Protein AF-A0AAD7CNL1-F1 (afdb_monomer_lite)

Secondary structure (DSSP, 8-state):
----------SSSHHHHHHHHHHHHHHHHHHHHHHHHHHHHHHHHHHHHHHHHHHHHHHHHTSPPP-SHHHHH--STTT---HHHHHHHHHHHHHTT-TT---GGG--SHHHHHHHHHHHHHHHHH-GGGS--HHHHHHHHHS-------------------

Radius of gyration: 32.98 Å; chains: 1; bounding box: 86×32×100 Å

Structure (mmCIF, N/CA/C/O backbone):
data_AF-A0AAD7CNL1-F1
#
_entry.id   AF-A0AAD7CNL1-F1
#
loop_
_atom_site.group_PDB
_atom_site.id
_atom_site.type_symbol
_atom_site.label_atom_id
_atom_site.label_alt_id
_atom_site.label_comp_id
_atom_site.label_asym_id
_atom_site.label_entity_id
_atom_site.label_seq_id
_atom_site.pdbx_PDB_ins_code
_atom_site.Cartn_x
_atom_site.Cartn_y
_atom_site.Cartn_z
_atom_site.occupancy
_atom_site.B_iso_or_equiv
_atom_site.auth_seq_id
_atom_site.auth_comp_id
_atom_site.auth_asym_id
_atom_site.auth_atom_id
_atom_site.pdbx_PDB_model_num
ATOM 1 N N . MET A 1 1 ? 63.918 19.473 -76.999 1.00 40.62 1 MET A N 1
ATOM 2 C CA . MET A 1 1 ? 64.055 18.995 -75.607 1.00 40.62 1 MET A CA 1
ATOM 3 C C . MET A 1 1 ? 62.972 19.666 -74.780 1.00 40.62 1 MET A C 1
ATOM 5 O O . MET A 1 1 ? 63.104 20.844 -74.487 1.00 40.62 1 MET A O 1
ATOM 9 N N . PHE A 1 2 ? 61.877 18.962 -74.490 1.00 35.84 2 PHE A N 1
ATOM 10 C CA . PHE A 1 2 ? 60.814 19.444 -73.603 1.00 35.84 2 PHE A CA 1
ATOM 11 C C . PHE A 1 2 ? 60.956 18.714 -72.266 1.00 35.84 2 PHE A C 1
ATOM 13 O O . PHE A 1 2 ? 60.779 17.502 -72.213 1.00 35.84 2 PHE A O 1
ATOM 20 N N . GLY A 1 3 ? 61.334 19.438 -71.213 1.00 38.69 3 GLY A N 1
ATOM 21 C CA . GLY A 1 3 ? 61.287 18.943 -69.840 1.00 38.69 3 GLY A CA 1
ATOM 22 C C . GLY A 1 3 ? 59.982 19.399 -69.201 1.00 38.69 3 GLY A C 1
ATOM 23 O O . GLY A 1 3 ? 59.858 20.568 -68.847 1.00 38.69 3 GLY A O 1
ATOM 24 N N . MET A 1 4 ? 59.003 18.500 -69.093 1.00 39.94 4 MET A N 1
ATOM 25 C CA . MET A 1 4 ? 57.805 18.729 -68.287 1.00 39.94 4 MET A CA 1
ATOM 26 C C . MET A 1 4 ? 58.128 18.360 -66.838 1.00 39.94 4 MET A C 1
ATOM 28 O O . MET A 1 4 ? 58.391 17.201 -66.535 1.00 39.94 4 MET A O 1
ATOM 32 N N . ALA A 1 5 ? 58.144 19.355 -65.954 1.00 45.31 5 ALA A N 1
ATOM 33 C CA . ALA A 1 5 ? 58.150 19.131 -64.516 1.00 45.31 5 ALA A CA 1
ATOM 34 C C . ALA A 1 5 ? 56.706 18.868 -64.070 1.00 45.31 5 ALA A C 1
ATOM 36 O O . ALA A 1 5 ? 55.864 19.766 -64.108 1.00 45.31 5 ALA A O 1
ATOM 37 N N . GLU A 1 6 ? 56.413 17.629 -63.680 1.00 46.12 6 GLU A N 1
ATOM 38 C CA . GLU A 1 6 ? 55.138 17.269 -63.070 1.00 46.12 6 GLU A CA 1
ATOM 39 C C . GLU A 1 6 ? 55.011 17.929 -61.692 1.00 46.12 6 GLU A C 1
ATOM 41 O O . GLU A 1 6 ? 55.814 17.730 -60.778 1.00 46.12 6 GLU A O 1
ATOM 46 N N . VAL A 1 7 ? 53.970 18.746 -61.559 1.00 44.62 7 VAL A N 1
ATOM 47 C CA . VAL A 1 7 ? 53.542 19.363 -60.309 1.00 44.62 7 VAL A CA 1
ATOM 48 C C . VAL A 1 7 ? 52.917 18.273 -59.437 1.00 44.62 7 VAL A C 1
ATOM 50 O O . VAL A 1 7 ? 51.803 17.819 -59.687 1.00 44.62 7 VAL A O 1
ATOM 53 N N . GLY A 1 8 ? 53.631 17.852 -58.392 1.00 42.78 8 GLY A N 1
ATOM 54 C CA . GLY A 1 8 ? 53.112 16.950 -57.366 1.00 42.78 8 GLY A CA 1
ATOM 55 C C . GLY A 1 8 ? 52.026 17.626 -56.525 1.00 42.78 8 GLY A C 1
ATOM 56 O O . GLY A 1 8 ? 52.315 18.266 -55.513 1.00 42.78 8 GLY A O 1
ATOM 57 N N . ILE A 1 9 ? 50.763 17.486 -56.930 1.00 46.31 9 ILE A N 1
ATOM 58 C CA . ILE A 1 9 ? 49.611 17.995 -56.180 1.00 46.31 9 ILE A CA 1
ATOM 59 C C . ILE A 1 9 ? 49.261 17.036 -55.028 1.00 46.31 9 ILE A C 1
ATOM 61 O O . ILE A 1 9 ? 48.747 15.940 -55.213 1.00 46.31 9 ILE A O 1
ATOM 65 N N . SER A 1 10 ? 49.521 17.519 -53.810 1.00 50.34 10 SER A N 1
ATOM 66 C CA . SER A 1 10 ? 48.673 17.409 -52.611 1.00 50.34 10 SER A CA 1
ATOM 67 C C . SER A 1 10 ? 48.106 16.029 -52.215 1.00 50.34 10 SER A C 1
ATOM 69 O O . SER A 1 10 ? 46.915 15.754 -52.338 1.00 50.34 10 SER A O 1
ATOM 71 N N . SER A 1 11 ? 48.923 15.212 -51.538 1.00 49.00 11 SER A N 1
ATOM 72 C CA . SER A 1 11 ? 48.467 14.037 -50.763 1.00 49.00 11 SER A CA 1
ATOM 73 C C . SER A 1 11 ? 48.310 14.346 -49.260 1.00 49.00 11 SER A C 1
ATOM 75 O O . SER A 1 11 ? 48.833 13.648 -48.385 1.00 49.00 11 SER A O 1
ATOM 77 N N . LYS A 1 12 ? 47.619 15.445 -48.917 1.00 50.28 12 LYS A N 1
ATOM 78 C CA . LYS A 1 12 ? 47.292 15.784 -47.510 1.00 50.28 12 LYS A CA 1
ATOM 79 C C . LYS A 1 12 ? 45.803 16.002 -47.222 1.00 50.28 12 LYS A C 1
ATOM 81 O O . LYS A 1 12 ? 45.423 15.948 -46.056 1.00 50.28 12 LYS A O 1
ATOM 86 N N . MET A 1 13 ? 44.940 16.141 -48.232 1.00 45.47 13 MET A N 1
ATOM 87 C CA . MET A 1 13 ? 43.516 16.450 -48.008 1.00 45.47 13 MET A CA 1
ATOM 88 C C . MET A 1 13 ? 42.602 15.227 -47.786 1.00 45.47 13 MET A C 1
ATOM 90 O O . MET A 1 13 ? 41.553 15.361 -47.166 1.00 45.47 13 MET A O 1
ATOM 94 N N . CYS A 1 14 ? 43.011 14.007 -48.153 1.00 46.25 14 CYS A N 1
ATOM 95 C CA . CYS A 1 14 ? 42.131 12.829 -48.032 1.00 46.25 14 CYS A CA 1
ATOM 96 C C . CYS A 1 14 ? 42.091 12.169 -46.634 1.00 46.25 14 CYS A C 1
ATOM 98 O O . CYS A 1 14 ? 41.264 11.293 -46.391 1.00 46.25 14 CYS A O 1
ATOM 100 N N . ARG A 1 15 ? 42.949 12.566 -45.677 1.00 49.72 15 ARG A N 1
ATOM 101 C CA . ARG A 1 15 ? 42.973 11.943 -44.330 1.00 49.72 15 ARG A CA 1
ATOM 102 C C . ARG A 1 15 ? 42.012 12.588 -43.322 1.00 49.72 15 ARG A C 1
ATOM 104 O O . ARG A 1 15 ? 41.703 11.958 -42.314 1.00 49.72 15 ARG A O 1
ATOM 111 N N . GLY A 1 16 ? 41.542 13.814 -43.572 1.00 47.38 16 GLY A N 1
ATOM 112 C CA . GLY A 1 16 ? 40.624 14.538 -42.678 1.00 47.38 16 GLY A CA 1
ATOM 113 C C . GLY A 1 16 ? 39.161 14.093 -42.804 1.00 47.38 16 GLY A C 1
ATOM 114 O O . GLY A 1 16 ? 38.477 13.921 -41.796 1.00 47.38 16 GLY A O 1
ATOM 115 N N . ALA A 1 17 ? 38.701 13.822 -44.029 1.00 49.22 17 ALA A N 1
ATOM 116 C CA . ALA A 1 17 ? 37.323 13.405 -44.308 1.00 49.22 17 ALA A CA 1
ATOM 117 C C . ALA A 1 17 ? 37.022 11.974 -43.817 1.00 49.22 17 ALA A C 1
ATOM 119 O O . ALA A 1 17 ? 36.009 11.730 -43.173 1.00 49.22 17 ALA A O 1
ATOM 120 N N . ALA A 1 18 ? 37.943 11.023 -44.011 1.00 53.31 18 ALA A N 1
ATOM 121 C CA . ALA A 1 18 ? 37.761 9.650 -43.524 1.00 53.31 18 ALA A CA 1
ATOM 122 C C . ALA A 1 18 ? 37.748 9.554 -41.982 1.00 53.31 18 ALA A C 1
ATOM 124 O O . ALA A 1 18 ? 37.049 8.720 -41.403 1.00 53.31 18 ALA A O 1
ATOM 125 N N . ARG A 1 19 ? 38.501 10.431 -41.299 1.00 54.72 19 ARG A N 1
ATOM 126 C CA . ARG A 1 19 ? 38.546 10.493 -39.828 1.00 54.72 19 ARG A CA 1
ATOM 127 C C . ARG A 1 19 ? 37.288 11.127 -39.234 1.00 54.72 19 ARG A C 1
ATOM 129 O O . ARG A 1 19 ? 36.791 10.616 -38.235 1.00 54.72 19 ARG A O 1
ATOM 136 N N . SER A 1 20 ? 36.751 12.183 -39.847 1.00 60.41 20 SER A N 1
ATOM 137 C CA . SER A 1 20 ? 35.489 12.806 -39.418 1.00 60.41 20 SER A CA 1
ATOM 138 C C . SER A 1 20 ? 34.288 11.885 -39.652 1.00 60.41 20 SER A C 1
ATOM 140 O O . SER A 1 20 ? 33.492 11.686 -38.738 1.00 60.41 20 SER A O 1
ATOM 142 N N . HIS A 1 21 ? 34.230 11.204 -40.800 1.00 61.47 21 HIS A N 1
ATOM 143 C CA . HIS A 1 21 ? 33.143 10.275 -41.120 1.00 61.47 21 HIS A CA 1
ATOM 144 C C . HIS A 1 21 ? 33.125 9.029 -40.210 1.00 61.47 21 HIS A C 1
ATOM 146 O O . HIS A 1 21 ? 32.060 8.516 -39.855 1.00 61.47 21 HIS A O 1
ATOM 152 N N . GLY A 1 22 ? 34.302 8.546 -39.789 1.00 70.06 22 GLY A N 1
ATOM 153 C CA . GLY A 1 22 ? 34.429 7.466 -38.806 1.00 70.06 22 GLY A CA 1
ATOM 154 C C . GLY A 1 22 ? 34.040 7.888 -37.385 1.00 70.06 22 GLY A C 1
ATOM 155 O O . GLY A 1 22 ? 33.445 7.097 -36.653 1.00 70.06 22 GLY A O 1
ATOM 156 N N . LEU A 1 23 ? 34.331 9.134 -36.996 1.00 72.62 23 LEU A N 1
ATOM 157 C CA . LEU A 1 23 ? 33.902 9.700 -35.712 1.00 72.62 23 LEU A CA 1
ATOM 158 C C . LEU A 1 23 ? 32.386 9.910 -35.663 1.00 72.62 23 LEU A C 1
ATOM 160 O O . LEU A 1 23 ? 31.761 9.599 -34.652 1.00 72.62 23 LEU A O 1
ATOM 164 N N . GLU A 1 24 ? 31.783 10.368 -36.758 1.00 74.69 24 GLU A N 1
ATOM 165 C CA . GLU A 1 24 ? 30.336 10.557 -36.840 1.00 74.69 24 GLU A CA 1
ATOM 166 C C . GLU A 1 24 ? 29.581 9.224 -36.755 1.00 74.69 24 GLU A C 1
ATOM 168 O O . GLU A 1 24 ? 28.616 9.109 -35.999 1.00 74.69 24 GLU A O 1
ATOM 173 N N . ARG A 1 25 ? 30.070 8.176 -37.435 1.00 75.00 25 ARG A N 1
ATOM 174 C CA . ARG A 1 25 ? 29.520 6.817 -37.299 1.00 75.00 25 ARG A CA 1
ATOM 175 C C . ARG A 1 25 ? 29.609 6.310 -35.860 1.00 75.00 25 ARG A C 1
ATOM 177 O O . ARG A 1 25 ? 28.603 5.854 -35.332 1.00 75.00 25 ARG A O 1
ATOM 184 N N . LYS A 1 26 ? 30.764 6.465 -35.198 1.00 79.75 26 LYS A N 1
ATOM 185 C CA . LYS A 1 26 ? 30.935 6.092 -33.780 1.00 79.75 26 LYS A CA 1
ATOM 186 C C . LYS A 1 26 ? 30.004 6.871 -32.847 1.00 79.75 26 LYS A C 1
ATOM 188 O O . LYS A 1 26 ? 29.511 6.319 -31.869 1.00 79.75 26 LYS A O 1
ATOM 193 N N . ARG A 1 27 ? 29.742 8.149 -33.141 1.00 78.75 27 ARG A N 1
ATOM 194 C CA . ARG A 1 27 ? 28.790 8.968 -32.380 1.00 78.75 27 ARG A CA 1
ATOM 195 C C . ARG A 1 27 ? 27.353 8.482 -32.576 1.00 78.75 27 ARG A C 1
ATOM 197 O O . ARG A 1 27 ? 26.625 8.383 -31.594 1.00 78.75 27 ARG A O 1
ATOM 204 N N . LYS A 1 28 ? 26.955 8.155 -33.811 1.00 81.25 28 LYS A N 1
ATOM 205 C CA . LYS A 1 28 ? 25.618 7.621 -34.124 1.00 81.25 28 LYS A CA 1
ATOM 206 C C . LYS A 1 28 ? 25.386 6.261 -33.460 1.00 81.25 28 LYS A C 1
ATOM 208 O O . LYS A 1 28 ? 24.351 6.081 -32.826 1.00 81.25 28 LYS A O 1
ATOM 213 N N . THR A 1 29 ? 26.360 5.349 -33.509 1.00 82.81 29 THR A N 1
ATOM 214 C CA . THR A 1 29 ? 26.256 4.049 -32.824 1.00 82.81 29 THR A CA 1
ATOM 215 C C . THR A 1 29 ? 26.197 4.212 -31.307 1.00 82.81 29 THR A C 1
ATOM 217 O O . THR A 1 29 ? 25.318 3.637 -30.678 1.00 82.81 29 THR A O 1
ATOM 220 N N . ALA A 1 30 ? 27.040 5.066 -30.716 1.00 84.88 30 ALA A N 1
ATOM 221 C CA . ALA A 1 30 ? 27.003 5.334 -29.277 1.00 84.88 30 ALA A CA 1
ATOM 222 C C . ALA A 1 30 ? 25.668 5.957 -28.824 1.00 84.88 30 ALA A C 1
ATOM 224 O O . ALA A 1 30 ? 25.164 5.631 -27.750 1.00 84.88 30 ALA A O 1
ATOM 225 N N . LEU A 1 31 ? 25.068 6.831 -29.643 1.00 83.50 31 LEU A N 1
ATOM 226 C CA . LEU A 1 31 ? 23.752 7.409 -29.368 1.00 83.50 31 LEU A CA 1
ATOM 227 C C . LEU A 1 31 ? 22.643 6.350 -29.452 1.00 83.50 31 LEU A C 1
ATOM 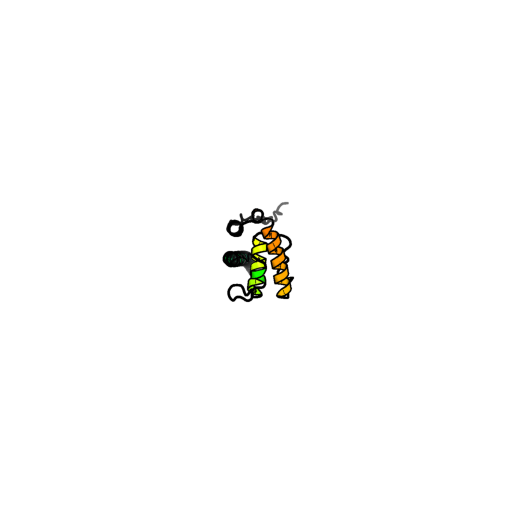229 O O . LEU A 1 31 ? 21.771 6.318 -28.585 1.00 83.50 31 LEU A O 1
ATOM 233 N N . ALA A 1 32 ? 22.688 5.475 -30.460 1.00 83.19 32 ALA A N 1
ATOM 234 C CA . ALA A 1 32 ? 21.747 4.367 -30.600 1.00 83.19 32 ALA A CA 1
ATOM 235 C C . ALA A 1 32 ? 21.853 3.393 -29.413 1.00 83.19 32 ALA A C 1
ATOM 237 O O . ALA A 1 32 ? 20.847 3.088 -28.776 1.00 83.19 32 ALA A O 1
ATOM 238 N N . GLU A 1 33 ? 23.069 2.994 -29.032 1.00 87.44 33 GLU A N 1
ATOM 239 C CA . GLU A 1 33 ? 23.322 2.160 -27.850 1.00 87.44 33 GLU A CA 1
ATOM 240 C C . GLU A 1 33 ? 22.823 2.818 -26.558 1.00 87.44 33 GLU A C 1
ATOM 242 O O . GLU A 1 33 ? 22.246 2.152 -25.698 1.00 87.44 33 GLU A O 1
ATOM 247 N N . PHE A 1 34 ? 23.016 4.132 -26.408 1.00 88.00 34 PHE A N 1
ATOM 248 C CA . PHE A 1 34 ? 22.513 4.871 -25.253 1.00 88.00 34 PHE A CA 1
ATOM 249 C C . PHE A 1 34 ? 20.980 4.880 -25.203 1.00 88.00 34 PHE A C 1
ATOM 251 O O . PHE A 1 34 ? 20.404 4.641 -24.141 1.00 88.00 34 PHE A O 1
ATOM 258 N N . ARG A 1 35 ? 20.312 5.099 -26.344 1.00 87.00 35 ARG A N 1
ATOM 259 C CA . ARG A 1 35 ? 18.845 5.049 -26.447 1.00 87.00 35 ARG A CA 1
ATOM 260 C C . ARG A 1 35 ? 18.303 3.666 -26.081 1.00 87.00 35 ARG A C 1
ATOM 262 O O . ARG A 1 35 ? 17.363 3.588 -25.293 1.00 87.00 35 ARG A O 1
ATOM 269 N N . VAL A 1 36 ? 18.933 2.595 -26.573 1.00 88.69 36 VAL A N 1
ATOM 270 C CA . VAL A 1 36 ? 18.573 1.208 -26.225 1.00 88.69 36 VAL A CA 1
ATOM 271 C C . VAL A 1 36 ? 18.717 0.972 -24.721 1.00 88.69 36 VAL A C 1
ATOM 273 O O . VAL A 1 36 ? 17.754 0.569 -24.071 1.00 88.69 36 VAL A 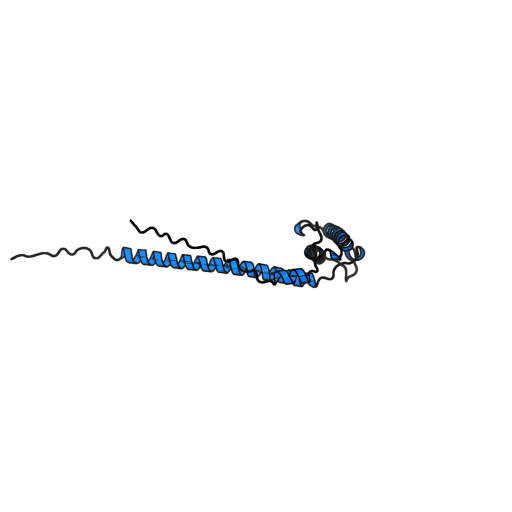O 1
ATOM 276 N N . LYS A 1 37 ? 19.863 1.334 -24.125 1.00 89.88 37 LYS A N 1
ATOM 277 C CA . LYS A 1 37 ? 20.074 1.213 -22.670 1.00 89.88 37 LYS A CA 1
ATOM 278 C C . LYS A 1 37 ? 19.030 1.986 -21.864 1.00 89.88 37 LYS A C 1
ATOM 280 O O . LYS A 1 37 ? 18.573 1.514 -20.826 1.00 89.88 37 LYS A O 1
ATOM 285 N N . LEU A 1 38 ? 18.636 3.173 -22.324 1.00 89.94 38 LEU A N 1
ATOM 286 C CA . LEU A 1 38 ? 17.633 3.996 -21.652 1.00 89.94 38 LEU A CA 1
ATOM 287 C C . LEU A 1 38 ? 16.239 3.351 -21.714 1.00 89.94 38 LEU A C 1
ATOM 289 O O . LEU A 1 38 ? 15.527 3.340 -20.707 1.00 89.94 38 LEU A O 1
ATOM 293 N N . ALA A 1 39 ? 15.869 2.769 -22.857 1.00 88.75 39 ALA A N 1
ATOM 294 C CA . ALA A 1 39 ? 14.634 2.004 -23.005 1.00 88.75 39 ALA A CA 1
ATOM 295 C C . ALA A 1 39 ? 14.618 0.768 -22.090 1.00 88.75 39 ALA A C 1
ATOM 297 O O . ALA A 1 39 ? 13.626 0.530 -21.396 1.00 88.75 39 ALA A O 1
ATOM 298 N N . ASP A 1 40 ? 15.729 0.036 -22.011 1.00 90.44 40 ASP A N 1
ATOM 299 C CA . ASP A 1 40 ? 15.853 -1.132 -21.136 1.00 90.44 40 ASP A CA 1
ATOM 300 C C . ASP A 1 40 ? 15.763 -0.754 -19.656 1.00 90.44 40 ASP A C 1
ATOM 302 O O . ASP A 1 40 ? 15.027 -1.393 -18.904 1.00 90.44 40 ASP A O 1
ATOM 306 N N . MET A 1 41 ? 16.416 0.334 -19.231 1.00 90.06 41 MET A N 1
ATOM 307 C CA . MET A 1 41 ? 16.287 0.841 -17.860 1.00 90.06 41 MET A CA 1
ATOM 308 C C . MET A 1 41 ? 14.842 1.217 -17.514 1.00 90.06 41 MET A C 1
ATOM 310 O O . MET A 1 41 ? 14.383 0.941 -16.405 1.00 90.06 41 MET A O 1
ATOM 314 N N . ARG A 1 42 ? 14.097 1.830 -18.447 1.00 87.81 42 ARG A N 1
ATOM 315 C CA . ARG A 1 42 ? 12.671 2.139 -18.242 1.00 87.81 42 ARG A CA 1
ATOM 316 C C . ARG A 1 42 ? 11.850 0.861 -18.078 1.00 87.81 42 ARG A C 1
ATOM 318 O O . ARG A 1 42 ? 11.101 0.757 -17.109 1.00 87.81 42 ARG A O 1
ATOM 325 N N . LYS A 1 43 ? 12.044 -0.127 -18.959 1.00 88.25 43 LYS A N 1
ATOM 326 C CA . LYS A 1 43 ? 11.376 -1.438 -18.870 1.00 88.25 43 LYS A CA 1
ATOM 327 C C . LYS A 1 43 ? 11.675 -2.136 -17.542 1.00 88.25 43 LYS A C 1
ATOM 329 O O . LYS A 1 43 ? 10.757 -2.623 -16.886 1.00 88.25 43 LYS A O 1
ATOM 334 N N . GLN A 1 44 ? 12.935 -2.141 -17.109 1.00 87.62 44 GLN A N 1
ATOM 335 C CA . GLN A 1 44 ? 13.340 -2.718 -15.825 1.00 87.62 44 GLN A CA 1
ATOM 336 C C . GLN A 1 44 ? 12.710 -1.983 -14.639 1.00 87.62 44 GLN A C 1
ATOM 338 O O . GLN A 1 44 ? 12.233 -2.627 -13.709 1.00 87.62 44 GLN A O 1
ATOM 343 N N . LYS A 1 45 ? 12.659 -0.646 -14.675 1.00 90.50 45 LYS A N 1
ATOM 344 C CA . LYS A 1 45 ? 12.040 0.157 -13.615 1.00 90.50 45 LYS A CA 1
ATOM 345 C C . LYS A 1 45 ? 10.545 -0.130 -13.487 1.00 90.50 45 LYS A C 1
ATOM 347 O O . LYS A 1 45 ? 10.064 -0.290 -12.368 1.00 90.50 45 LYS A O 1
ATOM 352 N N . GLU A 1 46 ? 9.820 -0.219 -14.599 1.00 88.00 46 GLU A N 1
ATOM 353 C CA . GLU A 1 46 ? 8.394 -0.565 -14.574 1.00 88.00 46 GLU A CA 1
ATOM 354 C C . GLU A 1 46 ? 8.165 -2.006 -14.116 1.00 88.00 46 GLU A C 1
ATOM 356 O O . GLU A 1 46 ? 7.314 -2.251 -13.260 1.00 88.00 46 GLU A O 1
ATOM 361 N N . LYS A 1 47 ? 8.993 -2.953 -14.572 1.00 87.81 47 LYS A N 1
ATOM 362 C CA . LYS A 1 47 ? 8.952 -4.335 -14.082 1.00 87.81 47 LYS A CA 1
ATOM 363 C C . LYS A 1 47 ? 9.169 -4.407 -12.566 1.00 87.81 47 LYS A C 1
ATOM 365 O O . LYS A 1 47 ? 8.362 -5.014 -11.871 1.00 87.81 47 LYS A O 1
ATOM 370 N N . ALA A 1 48 ? 10.185 -3.724 -12.040 1.00 88.75 48 ALA A N 1
ATOM 371 C CA . ALA A 1 48 ? 10.474 -3.695 -10.607 1.00 88.75 48 ALA A CA 1
ATOM 372 C C . ALA A 1 48 ? 9.343 -3.046 -9.789 1.00 88.75 48 ALA A C 1
ATOM 374 O O . ALA A 1 48 ? 9.010 -3.518 -8.701 1.00 88.75 48 ALA A O 1
ATOM 375 N N . LYS A 1 49 ? 8.711 -1.982 -10.306 1.00 89.00 49 LYS A N 1
ATOM 376 C CA . LYS A 1 49 ? 7.524 -1.383 -9.675 1.00 89.00 49 LYS A CA 1
ATOM 377 C C . LYS A 1 49 ? 6.360 -2.372 -9.612 1.00 89.00 49 LYS A C 1
ATOM 379 O O . LYS A 1 49 ? 5.731 -2.474 -8.561 1.00 89.00 49 LYS A O 1
ATOM 384 N N . ARG A 1 50 ? 6.090 -3.107 -10.698 1.00 85.81 50 ARG A N 1
ATOM 385 C CA . ARG A 1 50 ? 5.035 -4.135 -10.734 1.00 85.81 50 ARG A CA 1
ATOM 386 C C . ARG A 1 50 ? 5.323 -5.278 -9.775 1.00 85.81 50 ARG A C 1
ATOM 388 O O . ARG A 1 50 ? 4.451 -5.649 -8.998 1.00 85.81 50 ARG A O 1
ATOM 395 N N . GLU A 1 51 ? 6.546 -5.797 -9.779 1.00 89.25 51 GLU A N 1
ATOM 396 C CA . GLU A 1 51 ? 6.966 -6.857 -8.858 1.00 89.25 51 GLU A CA 1
ATOM 397 C C . GLU A 1 51 ? 6.804 -6.426 -7.399 1.00 89.25 51 GLU A C 1
ATOM 399 O O . GLU A 1 51 ? 6.259 -7.178 -6.588 1.00 89.25 51 GLU A O 1
ATOM 404 N N . LYS A 1 52 ? 7.192 -5.187 -7.073 1.00 89.50 52 LYS A N 1
ATOM 405 C CA . LYS A 1 52 ? 6.988 -4.621 -5.739 1.00 89.50 52 LYS A CA 1
ATOM 406 C C . LYS A 1 52 ? 5.504 -4.509 -5.385 1.00 89.50 52 LYS A C 1
ATOM 408 O O . LYS A 1 52 ? 5.115 -4.934 -4.302 1.00 89.50 52 LYS A O 1
ATOM 413 N N . ALA A 1 53 ? 4.674 -3.992 -6.292 1.00 86.06 53 ALA A N 1
ATOM 414 C CA . ALA A 1 53 ? 3.233 -3.882 -6.073 1.00 86.06 53 ALA A CA 1
ATOM 415 C C . ALA A 1 53 ? 2.582 -5.258 -5.837 1.00 86.06 53 ALA A C 1
ATOM 417 O O . ALA A 1 53 ? 1.777 -5.411 -4.921 1.00 86.06 53 ALA A O 1
ATOM 418 N N . LEU A 1 54 ? 2.976 -6.280 -6.603 1.00 86.38 54 LEU A N 1
ATOM 419 C CA . LEU A 1 54 ? 2.509 -7.656 -6.414 1.00 86.38 54 LEU A CA 1
ATOM 420 C C . LEU A 1 54 ? 2.949 -8.238 -5.067 1.00 86.38 54 LEU A C 1
ATOM 422 O O . LEU A 1 54 ? 2.158 -8.906 -4.399 1.00 86.38 54 LEU A O 1
ATOM 426 N N . ALA A 1 55 ? 4.192 -7.993 -4.651 1.00 88.19 55 ALA A N 1
ATOM 427 C CA . ALA A 1 55 ? 4.683 -8.427 -3.346 1.00 88.19 55 ALA A CA 1
ATOM 428 C C . ALA A 1 55 ? 3.904 -7.758 -2.201 1.00 88.19 55 ALA A C 1
ATOM 430 O O . ALA A 1 55 ? 3.468 -8.442 -1.273 1.00 88.19 55 ALA A O 1
ATOM 431 N N . ASP A 1 56 ? 3.664 -6.449 -2.303 1.00 88.44 56 ASP A N 1
ATOM 432 C CA . ASP A 1 56 ? 2.878 -5.695 -1.327 1.00 88.44 56 ASP A CA 1
ATOM 433 C C . ASP A 1 56 ? 1.434 -6.214 -1.241 1.00 88.44 56 ASP A C 1
ATOM 435 O O . ASP A 1 56 ? 0.906 -6.377 -0.143 1.00 88.44 56 ASP A O 1
ATOM 439 N N . LEU A 1 57 ? 0.810 -6.555 -2.371 1.00 86.38 57 LEU A N 1
ATOM 440 C CA . LEU A 1 57 ? -0.536 -7.136 -2.399 1.00 86.38 57 LEU A CA 1
ATOM 441 C C . LEU A 1 57 ? -0.602 -8.519 -1.765 1.00 86.38 57 LEU A C 1
ATOM 443 O O . LEU A 1 57 ? -1.472 -8.765 -0.933 1.00 86.38 57 LEU A O 1
ATOM 447 N N . ARG A 1 58 ? 0.328 -9.415 -2.116 1.00 87.69 58 ARG A N 1
ATOM 448 C CA . ARG A 1 58 ? 0.416 -10.753 -1.507 1.00 87.69 58 ARG A CA 1
ATOM 449 C C . ARG A 1 58 ? 0.559 -10.663 0.004 1.00 87.69 58 ARG A C 1
ATOM 451 O O . ARG A 1 58 ? -0.082 -11.413 0.731 1.00 87.69 58 ARG A O 1
ATOM 458 N N . ARG A 1 59 ? 1.368 -9.714 0.472 1.00 89.50 59 ARG A N 1
ATOM 459 C CA . ARG A 1 59 ? 1.543 -9.439 1.895 1.00 89.50 59 ARG A CA 1
ATOM 460 C C . ARG A 1 59 ? 0.245 -8.946 2.538 1.00 89.50 59 ARG A C 1
ATOM 462 O O . ARG A 1 59 ? -0.114 -9.432 3.602 1.00 89.50 59 ARG A O 1
ATOM 469 N N . LEU A 1 60 ? -0.469 -8.015 1.902 1.00 89.12 60 LEU A N 1
ATOM 470 C CA . LEU A 1 60 ? -1.731 -7.469 2.420 1.00 89.12 60 LEU A CA 1
ATOM 471 C C . LEU A 1 60 ? -2.874 -8.497 2.426 1.00 89.12 60 LEU A C 1
ATOM 473 O O . LEU A 1 60 ? -3.711 -8.456 3.319 1.00 89.12 60 LEU A O 1
ATOM 477 N N . LEU A 1 61 ? -2.883 -9.451 1.494 1.00 86.31 61 LEU A N 1
ATOM 478 C CA . LEU A 1 61 ? -3.840 -10.565 1.469 1.00 86.31 61 LEU A CA 1
ATOM 479 C C . LEU A 1 61 ? -3.723 -11.495 2.683 1.00 86.31 61 LEU A C 1
ATOM 481 O O . LEU A 1 61 ? -4.714 -12.070 3.118 1.00 86.31 61 LEU A O 1
ATOM 485 N N . GLN A 1 62 ? -2.524 -11.623 3.251 1.00 87.44 62 GLN A N 1
ATOM 486 C CA . GLN A 1 62 ? -2.279 -12.453 4.435 1.00 87.44 62 GLN A CA 1
ATOM 487 C C . GLN A 1 62 ? -2.663 -11.754 5.747 1.00 87.44 62 GLN A C 1
ATOM 489 O O . GLN A 1 62 ? -2.639 -12.372 6.812 1.00 87.44 62 GLN A O 1
ATOM 494 N N . VAL A 1 63 ? -2.991 -10.460 5.703 1.00 87.94 63 VAL A N 1
ATOM 495 C CA . VAL A 1 63 ? -3.332 -9.690 6.898 1.00 87.94 63 VAL A CA 1
ATOM 496 C C . VAL A 1 63 ? -4.740 -10.062 7.355 1.00 87.94 63 VAL A C 1
ATOM 498 O O . VAL A 1 63 ? -5.724 -9.829 6.653 1.00 87.94 63 VAL A O 1
ATOM 501 N N . VAL A 1 64 ? -4.843 -10.598 8.572 1.00 86.69 64 VAL A N 1
ATOM 502 C CA . VAL A 1 64 ? -6.131 -10.861 9.223 1.00 86.69 64 VAL A CA 1
ATOM 503 C C . VAL A 1 64 ? -6.816 -9.529 9.516 1.00 86.69 64 VAL A C 1
ATOM 505 O O . VAL A 1 64 ? -6.291 -8.711 10.272 1.00 86.69 64 VAL A O 1
ATOM 508 N N . LEU A 1 65 ? -7.971 -9.298 8.891 1.00 88.50 65 LEU A N 1
ATOM 509 C CA . LEU A 1 65 ? -8.722 -8.052 9.026 1.00 88.50 65 LEU A CA 1
ATOM 510 C C . LEU A 1 65 ? -9.339 -7.935 10.422 1.00 88.50 65 LEU A C 1
ATOM 512 O O . LEU A 1 65 ? -9.932 -8.894 10.922 1.00 88.50 65 LEU A O 1
ATOM 516 N N . VAL A 1 66 ? -9.247 -6.740 10.999 1.00 89.56 66 VAL A N 1
ATOM 517 C CA . VAL A 1 66 ? -9.960 -6.388 12.229 1.00 89.56 66 VAL A CA 1
ATOM 518 C C . VAL A 1 66 ? -11.474 -6.412 11.994 1.00 89.56 66 VAL A C 1
ATOM 520 O O . VAL A 1 66 ? -11.957 -5.907 10.979 1.00 89.56 66 VAL A O 1
ATOM 523 N N . ARG A 1 67 ? -12.227 -6.993 12.930 1.00 86.88 67 ARG A N 1
ATOM 524 C CA . ARG A 1 67 ? -13.684 -7.192 12.835 1.00 86.88 67 ARG A CA 1
ATOM 525 C C . ARG A 1 67 ? -14.488 -6.307 13.776 1.00 86.88 67 ARG A C 1
ATOM 527 O O . ARG A 1 67 ? -15.681 -6.117 13.545 1.00 86.88 67 ARG A O 1
ATOM 534 N N . SER A 1 68 ? -13.861 -5.765 14.816 1.00 90.00 68 SER A N 1
ATOM 535 C CA . SER A 1 68 ? -14.536 -4.985 15.854 1.00 90.00 68 SER A CA 1
ATOM 536 C C . SER A 1 68 ? -13.702 -3.794 16.327 1.00 90.00 68 SER A C 1
ATOM 538 O O . SER A 1 68 ? -12.477 -3.793 16.233 1.00 90.00 68 SER A O 1
ATOM 540 N N . GLU A 1 69 ? -14.358 -2.772 16.884 1.00 90.94 69 GLU A N 1
ATOM 541 C CA . GLU A 1 69 ? -13.654 -1.630 17.490 1.00 90.94 69 GLU A CA 1
ATOM 542 C C . GLU A 1 69 ? -12.809 -2.060 18.699 1.00 90.94 69 GLU A C 1
ATOM 544 O O . GLU A 1 69 ? -11.730 -1.516 18.932 1.00 90.94 69 GLU A O 1
ATOM 549 N N . ALA A 1 70 ? -13.253 -3.087 19.431 1.00 88.00 70 ALA A N 1
ATOM 550 C CA . ALA A 1 70 ? -12.522 -3.636 20.569 1.00 88.00 70 ALA A CA 1
ATOM 551 C C . ALA A 1 70 ? -11.140 -4.169 20.157 1.00 88.00 70 ALA A C 1
ATOM 553 O O . ALA A 1 70 ? -10.158 -3.922 20.850 1.00 88.00 70 ALA A O 1
ATOM 554 N N . GLU A 1 71 ? -11.039 -4.828 19.002 1.00 89.06 71 GLU A N 1
ATOM 555 C CA . GLU A 1 71 ? -9.769 -5.305 18.441 1.00 89.06 71 GLU A CA 1
ATOM 556 C C . GLU A 1 71 ? -8.818 -4.157 18.058 1.00 89.06 71 GLU A C 1
ATOM 558 O O . GLU A 1 71 ? -7.605 -4.312 18.166 1.00 89.06 71 GLU A O 1
ATOM 563 N N . ILE A 1 72 ? -9.333 -2.984 17.669 1.00 88.19 72 ILE A N 1
ATOM 564 C CA . ILE A 1 72 ? -8.505 -1.821 17.287 1.00 88.19 72 ILE A CA 1
ATOM 565 C C . ILE A 1 72 ? -7.768 -1.230 18.496 1.00 88.19 72 ILE A C 1
ATOM 567 O O . ILE A 1 72 ? -6.618 -0.778 18.388 1.00 88.19 72 ILE A O 1
ATOM 571 N N . TYR A 1 73 ? -8.446 -1.207 19.643 1.00 88.06 73 TYR A N 1
ATOM 572 C CA . TYR A 1 73 ? -7.928 -0.659 20.897 1.00 88.06 73 TYR A CA 1
ATOM 573 C C . TYR A 1 73 ? -7.374 -1.730 21.841 1.00 88.06 73 TYR A C 1
ATOM 575 O O . TYR A 1 73 ? -6.858 -1.393 22.907 1.00 88.06 73 TYR A O 1
ATOM 583 N N . SER A 1 74 ? -7.448 -3.001 21.448 1.00 85.00 74 SER A N 1
ATOM 584 C CA . SER A 1 74 ? -7.003 -4.116 22.271 1.00 85.00 74 SER A CA 1
ATOM 585 C C . SER A 1 74 ? -5.509 -4.037 22.574 1.00 85.00 74 SER A C 1
ATOM 587 O O . SER A 1 74 ? -4.668 -3.748 21.719 1.00 85.00 74 SER A O 1
ATOM 589 N N . THR A 1 75 ? -5.175 -4.335 23.825 1.00 80.94 75 THR A N 1
ATOM 590 C CA . THR A 1 75 ? -3.799 -4.525 24.294 1.00 80.94 75 THR A CA 1
ATOM 591 C C . THR A 1 75 ? -3.406 -5.999 24.338 1.00 80.94 75 THR A C 1
ATOM 593 O O . THR A 1 75 ? -2.246 -6.306 24.620 1.00 80.94 75 THR A O 1
ATOM 596 N N . ALA A 1 76 ? -4.339 -6.912 24.038 1.00 78.88 76 ALA A N 1
ATOM 597 C CA . ALA A 1 76 ? -4.052 -8.337 23.946 1.00 78.88 76 ALA A CA 1
ATOM 598 C C . ALA A 1 76 ? -2.967 -8.580 22.891 1.00 78.88 76 ALA A C 1
ATOM 600 O O . ALA A 1 76 ? -2.964 -7.941 21.841 1.00 78.88 76 ALA A O 1
ATOM 601 N N . LEU A 1 77 ? -2.048 -9.510 23.157 1.00 73.81 77 LEU A N 1
ATOM 602 C CA . LEU A 1 77 ? -0.845 -9.716 22.341 1.00 73.81 77 LEU A CA 1
ATOM 603 C C . LEU A 1 77 ? -1.161 -9.930 20.846 1.00 73.81 77 LEU A C 1
ATOM 605 O O . LEU A 1 77 ? -0.452 -9.428 19.973 1.00 73.81 77 LEU A O 1
ATOM 609 N N . GLU A 1 78 ? -2.258 -10.634 20.572 1.00 75.38 78 GLU A N 1
ATOM 610 C CA . GLU A 1 78 ? -2.760 -10.953 19.232 1.00 75.38 78 GLU A CA 1
ATOM 611 C C . GLU A 1 78 ? -3.213 -9.703 18.463 1.00 75.38 78 GLU A C 1
ATOM 613 O O . GLU A 1 78 ? -2.896 -9.540 17.282 1.00 75.38 78 GLU A O 1
ATOM 618 N N . TRP A 1 79 ? -3.871 -8.775 19.161 1.00 79.19 79 TRP A N 1
ATOM 619 C CA . TRP A 1 79 ? -4.506 -7.581 18.599 1.00 79.19 79 TRP A CA 1
ATOM 620 C C . TRP A 1 79 ? -3.800 -6.279 18.973 1.00 79.19 79 TRP A C 1
ATOM 622 O O . TRP A 1 79 ? -4.298 -5.197 18.683 1.00 79.19 79 TRP A O 1
ATOM 632 N N . ASN A 1 80 ? -2.604 -6.351 19.560 1.00 83.75 80 ASN A N 1
ATOM 633 C CA . ASN A 1 80 ? -1.784 -5.174 19.799 1.00 83.75 80 ASN A CA 1
ATOM 634 C C . ASN A 1 80 ? -1.271 -4.636 18.453 1.00 83.75 80 ASN A C 1
ATOM 636 O O . ASN A 1 80 ? -0.210 -5.019 17.936 1.00 83.75 80 ASN A O 1
ATOM 640 N N . LEU A 1 81 ? -2.077 -3.766 17.847 1.00 84.81 81 LEU A N 1
ATOM 641 C CA . LEU A 1 81 ? -1.804 -3.160 16.557 1.00 84.81 81 LEU A CA 1
ATOM 642 C C . LEU A 1 81 ? -0.712 -2.098 16.721 1.00 84.81 81 LEU A C 1
ATOM 644 O O . LEU A 1 81 ? -0.931 -0.977 17.195 1.00 84.81 81 LEU A O 1
ATOM 648 N N . THR A 1 82 ? 0.501 -2.462 16.315 1.00 88.00 82 THR A N 1
ATOM 649 C CA . THR A 1 82 ? 1.606 -1.521 16.128 1.00 88.00 82 THR A CA 1
ATOM 650 C C . THR A 1 82 ? 1.320 -0.599 14.939 1.00 88.00 82 THR A C 1
ATOM 652 O O . THR A 1 82 ? 0.452 -0.874 14.110 1.00 88.00 82 THR A O 1
ATOM 655 N N . ILE A 1 83 ? 2.057 0.509 14.816 1.00 87.00 83 ILE A N 1
ATOM 656 C CA . ILE A 1 83 ? 1.878 1.453 13.699 1.00 87.00 83 ILE A CA 1
ATOM 657 C C . ILE A 1 83 ? 1.977 0.763 12.319 1.00 87.00 83 ILE A C 1
ATOM 659 O O . ILE A 1 83 ? 1.136 1.066 11.470 1.00 87.00 83 ILE A O 1
ATOM 663 N N . PRO A 1 84 ? 2.925 -0.168 12.074 1.00 89.00 84 PRO A N 1
ATOM 664 C CA . PRO A 1 84 ? 2.955 -0.941 10.832 1.00 89.00 84 PRO A CA 1
ATOM 665 C C . PRO A 1 84 ? 1.706 -1.803 10.622 1.00 89.00 84 PRO A C 1
ATOM 667 O O . PRO A 1 84 ? 1.128 -1.779 9.542 1.00 89.00 84 PRO A O 1
ATOM 670 N N . LYS A 1 85 ? 1.218 -2.492 11.662 1.00 89.50 85 LYS A N 1
ATOM 671 C CA . LYS A 1 85 ? -0.012 -3.291 11.551 1.00 89.50 85 LYS A CA 1
ATOM 672 C C . LYS A 1 85 ? -1.227 -2.413 11.232 1.00 89.50 85 LYS A C 1
ATOM 674 O O . LYS A 1 85 ? -2.013 -2.766 10.365 1.00 89.50 85 LYS A O 1
ATOM 679 N N . LEU A 1 86 ? -1.354 -1.238 11.858 1.00 90.94 86 LEU A N 1
ATOM 680 C CA . LEU A 1 86 ? -2.416 -0.270 11.538 1.00 90.94 86 LEU A CA 1
ATOM 681 C C . LEU A 1 86 ? -2.331 0.221 10.087 1.00 90.94 86 LEU A C 1
ATOM 683 O O . LEU A 1 86 ? -3.347 0.357 9.411 1.00 90.94 86 LEU A O 1
ATOM 687 N N . HIS A 1 87 ? -1.115 0.478 9.604 1.00 91.00 87 HIS A N 1
ATOM 688 C CA . HIS A 1 87 ? -0.866 0.875 8.221 1.00 91.00 87 HIS A CA 1
ATOM 689 C C . HIS A 1 87 ? -1.345 -0.194 7.235 1.00 91.00 87 HIS A C 1
ATOM 691 O O . HIS A 1 87 ? -1.976 0.125 6.227 1.00 91.00 87 HIS A O 1
ATOM 697 N N . ASP A 1 88 ? -1.072 -1.455 7.553 1.00 91.06 88 ASP A N 1
ATOM 698 C CA . ASP A 1 88 ? -1.494 -2.586 6.743 1.00 91.06 88 ASP A CA 1
ATOM 699 C C . ASP A 1 88 ? -3.006 -2.764 6.751 1.00 91.06 88 ASP A C 1
ATOM 701 O O . ASP A 1 88 ? -3.590 -2.894 5.682 1.00 91.06 88 ASP A O 1
ATOM 705 N N . GLN A 1 89 ? -3.658 -2.656 7.910 1.00 91.75 89 GLN A N 1
ATOM 706 C CA . GLN A 1 89 ? -5.120 -2.712 8.006 1.00 91.75 89 GLN A CA 1
ATOM 707 C C . GLN A 1 89 ? -5.791 -1.638 7.135 1.00 91.75 89 GLN A C 1
ATOM 709 O O . GLN A 1 89 ? -6.659 -1.950 6.321 1.00 91.75 89 GLN A O 1
ATOM 714 N N . LEU A 1 90 ? -5.340 -0.381 7.228 1.00 92.50 90 LEU A N 1
ATOM 715 C CA . LEU A 1 90 ? -5.854 0.709 6.388 1.00 92.50 90 LEU A CA 1
ATOM 716 C C . LEU A 1 90 ? -5.622 0.447 4.895 1.00 92.50 90 LEU A C 1
ATOM 718 O O . LEU A 1 90 ? -6.485 0.750 4.072 1.00 92.50 90 LEU A O 1
ATOM 722 N N . ASN A 1 91 ? -4.476 -0.134 4.531 1.00 91.00 91 ASN A N 1
ATOM 723 C CA . ASN A 1 91 ? -4.212 -0.523 3.149 1.00 91.00 91 ASN A CA 1
ATOM 724 C C . ASN A 1 91 ? -5.147 -1.639 2.681 1.00 91.00 91 ASN A C 1
ATOM 726 O O . ASN A 1 91 ? -5.624 -1.565 1.556 1.00 91.00 91 ASN A O 1
ATOM 730 N N . VAL A 1 92 ? -5.450 -2.634 3.520 1.00 90.50 92 VAL A N 1
ATOM 731 C CA . VAL A 1 92 ? -6.412 -3.690 3.171 1.00 90.50 92 VAL A CA 1
ATOM 732 C C . VAL A 1 92 ? -7.797 -3.096 2.919 1.00 90.50 92 VAL A C 1
ATOM 734 O O . VAL A 1 92 ? -8.426 -3.441 1.921 1.00 90.50 92 VAL A O 1
ATOM 737 N N . PHE A 1 93 ? -8.260 -2.161 3.753 1.00 89.94 93 PHE A N 1
ATOM 738 C CA . PHE A 1 93 ? -9.532 -1.479 3.504 1.00 89.94 93 PHE A CA 1
ATOM 739 C C . PHE A 1 93 ? -9.509 -0.632 2.218 1.00 89.94 93 PHE A C 1
ATOM 741 O O . PHE A 1 93 ? -10.488 -0.647 1.473 1.00 89.94 93 PHE A O 1
ATOM 748 N N . ARG A 1 94 ? 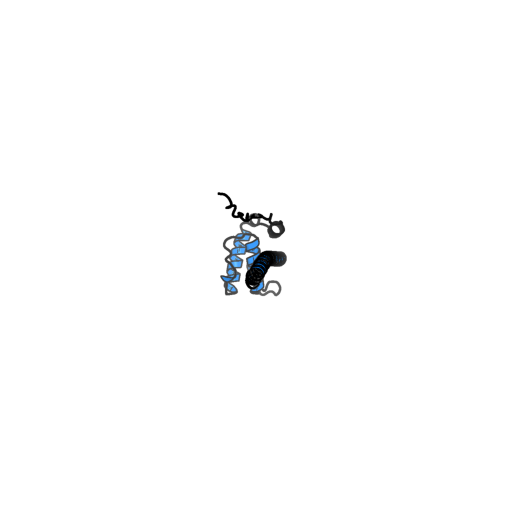-8.387 0.030 1.887 1.00 88.94 94 ARG A N 1
ATOM 749 C CA . ARG A 1 94 ? -8.225 0.706 0.582 1.00 88.94 94 ARG A CA 1
ATOM 750 C C . ARG A 1 94 ? -8.269 -0.269 -0.589 1.00 88.94 94 ARG A C 1
ATOM 752 O O . ARG A 1 94 ? -8.912 0.027 -1.587 1.00 88.94 94 ARG A O 1
ATOM 759 N N . LEU A 1 95 ? -7.607 -1.422 -0.477 1.00 86.69 95 LEU A N 1
ATOM 760 C CA . LEU A 1 95 ? -7.632 -2.462 -1.513 1.00 86.69 95 LEU A CA 1
ATOM 761 C C . LEU A 1 95 ? -9.037 -3.015 -1.734 1.00 86.69 95 LEU A C 1
ATOM 763 O O . LEU A 1 95 ? -9.412 -3.306 -2.863 1.00 86.69 95 LEU A O 1
ATOM 767 N N . ARG A 1 96 ? -9.819 -3.112 -0.658 1.00 85.88 96 ARG A N 1
ATOM 768 C CA . ARG A 1 96 ? -11.240 -3.460 -0.704 1.00 85.88 96 ARG A CA 1
ATOM 769 C C . ARG A 1 96 ? -12.111 -2.328 -1.260 1.00 85.88 96 ARG A C 1
ATOM 771 O O . ARG A 1 96 ? -13.300 -2.522 -1.419 1.00 85.88 96 ARG A O 1
ATOM 778 N N . GLY A 1 97 ? -11.558 -1.159 -1.580 1.00 84.75 97 GLY A N 1
ATOM 779 C CA . GLY A 1 97 ? -12.306 -0.054 -2.181 1.00 84.75 97 GLY A CA 1
ATOM 780 C C . GLY A 1 97 ? -13.156 0.749 -1.197 1.00 84.75 97 GLY A C 1
ATOM 781 O O . GLY A 1 97 ? -14.064 1.454 -1.627 1.00 84.75 97 GLY A O 1
ATOM 782 N N . VAL A 1 98 ? -12.880 0.671 0.110 1.00 86.25 98 VAL A N 1
ATOM 783 C CA . VAL A 1 98 ? -13.592 1.490 1.101 1.00 86.25 98 VAL A CA 1
ATOM 784 C C . VAL A 1 98 ? -13.265 2.977 0.878 1.00 86.25 98 VAL A C 1
ATOM 786 O O . VAL A 1 98 ? -12.083 3.345 0.865 1.00 86.25 98 VAL A O 1
ATOM 789 N N . PRO A 1 99 ? -14.278 3.848 0.702 1.00 80.62 99 PRO A N 1
ATOM 790 C CA . PRO A 1 99 ? -14.064 5.245 0.343 1.00 80.62 99 PRO A CA 1
ATOM 791 C C . PRO A 1 99 ? -13.517 6.093 1.502 1.00 80.62 99 PRO A C 1
ATOM 793 O O . PRO A 1 99 ? -13.700 5.798 2.687 1.00 80.62 99 PRO A O 1
ATOM 796 N N . ASP A 1 100 ? -12.873 7.201 1.131 1.00 83.50 100 ASP A N 1
ATOM 797 C CA . ASP A 1 100 ? -12.312 8.248 2.004 1.00 83.50 100 ASP A CA 1
ATOM 798 C C . ASP A 1 100 ? -11.174 7.827 2.943 1.00 83.50 100 ASP A C 1
ATOM 800 O O . ASP A 1 100 ? -10.814 8.559 3.868 1.00 83.50 100 ASP A O 1
ATOM 804 N N . ILE A 1 101 ? -10.540 6.680 2.701 1.00 85.44 101 ILE A N 1
ATOM 805 C CA . ILE A 1 101 ? -9.341 6.303 3.450 1.00 85.44 101 ILE A CA 1
ATOM 806 C C . ILE A 1 101 ? -8.137 7.042 2.864 1.00 85.44 101 ILE A C 1
ATOM 808 O O . ILE A 1 101 ? -7.518 6.601 1.891 1.00 85.44 101 ILE A O 1
ATOM 812 N N . LYS A 1 102 ? -7.766 8.165 3.487 1.00 85.44 102 LYS A N 1
ATOM 813 C CA . LYS A 1 102 ? -6.614 8.988 3.082 1.00 85.44 102 LYS A CA 1
ATOM 814 C C . LYS A 1 102 ? -5.325 8.176 3.065 1.00 85.44 102 LYS A C 1
ATOM 816 O O . LYS A 1 102 ? -5.197 7.214 3.815 1.00 85.44 102 LYS A O 1
ATOM 821 N N . ALA A 1 103 ? -4.343 8.590 2.261 1.00 82.25 103 ALA A N 1
ATOM 822 C CA . ALA A 1 103 ? -3.017 7.969 2.234 1.00 82.25 103 ALA A CA 1
ATOM 823 C C . ALA A 1 103 ? -2.352 7.989 3.618 1.00 82.25 103 ALA A C 1
ATOM 825 O O . ALA A 1 103 ? -2.534 8.930 4.389 1.00 82.25 103 ALA A O 1
ATOM 826 N N . ASN A 1 104 ? -1.541 6.974 3.915 1.00 80.56 104 ASN A N 1
ATOM 827 C CA . ASN A 1 104 ? -0.961 6.800 5.246 1.00 80.56 104 ASN A CA 1
ATOM 828 C C . ASN A 1 104 ? -0.017 7.921 5.694 1.00 80.56 104 ASN A C 1
ATOM 830 O O . ASN A 1 104 ? 0.161 8.106 6.895 1.00 80.56 104 ASN A O 1
ATOM 834 N N . SER A 1 105 ? 0.556 8.672 4.752 1.00 78.62 105 SER A N 1
ATOM 835 C CA . SER A 1 105 ? 1.334 9.886 5.023 1.00 78.62 105 SER A CA 1
ATOM 836 C C . SER A 1 105 ? 0.529 10.962 5.761 1.00 78.62 105 SER A C 1
ATOM 838 O O . SER A 1 105 ? 1.120 11.800 6.431 1.00 78.62 105 SER A O 1
ATOM 840 N N . ASN A 1 106 ? -0.806 10.919 5.689 1.00 82.06 106 ASN A N 1
ATOM 841 C CA . ASN A 1 106 ? -1.693 11.863 6.369 1.00 82.06 106 ASN A CA 1
ATOM 842 C C . ASN A 1 106 ? -1.935 11.527 7.847 1.00 82.06 106 ASN A C 1
ATOM 844 O O . ASN A 1 106 ? -2.541 12.326 8.553 1.00 82.06 106 ASN A O 1
ATOM 848 N N . TYR A 1 107 ? -1.484 10.363 8.321 1.00 84.00 107 TYR A N 1
ATOM 849 C CA . TYR A 1 107 ? -1.669 9.936 9.705 1.00 84.00 107 TYR A CA 1
ATOM 850 C C . TYR A 1 107 ? -0.306 9.789 10.381 1.00 84.00 107 TYR A C 1
ATOM 852 O O . TYR A 1 107 ? 0.391 8.785 10.194 1.00 84.00 107 TYR A O 1
ATOM 860 N N . SER A 1 108 ? 0.088 10.787 11.172 1.00 80.62 108 SER A N 1
ATOM 861 C CA . SER A 1 108 ? 1.379 10.762 11.868 1.00 80.62 108 SER A CA 1
ATOM 862 C C . SER A 1 108 ? 1.305 9.981 13.181 1.00 80.62 108 SER A C 1
ATOM 864 O O . SER A 1 108 ? 2.219 9.217 13.495 1.00 80.62 108 SER A O 1
ATOM 866 N N . LYS A 1 109 ? 0.202 10.106 13.930 1.00 88.75 109 LYS A N 1
ATOM 867 C CA . LYS A 1 109 ? 0.049 9.494 15.255 1.00 88.75 109 LYS A CA 1
ATOM 868 C C . LYS A 1 109 ? -0.691 8.160 15.186 1.00 88.75 109 LYS A C 1
ATOM 870 O O . LYS A 1 109 ? -1.510 7.916 14.302 1.00 88.75 109 LYS A O 1
ATOM 875 N N . LYS A 1 110 ? -0.433 7.292 16.173 1.00 88.94 110 LYS A N 1
ATOM 876 C CA . LYS A 1 110 ? -1.144 6.010 16.335 1.00 88.94 110 LYS A CA 1
ATOM 877 C C . LYS A 1 110 ? -2.656 6.219 16.493 1.00 88.94 110 LYS A C 1
ATOM 879 O O . LYS A 1 110 ? -3.423 5.513 15.848 1.00 88.94 110 LYS A O 1
ATOM 884 N N . ALA A 1 111 ? -3.058 7.206 17.295 1.00 89.31 111 ALA A N 1
ATOM 885 C CA . ALA A 1 111 ? -4.463 7.516 17.558 1.00 89.31 111 ALA A CA 1
ATOM 886 C C . ALA A 1 111 ? -5.227 7.895 16.278 1.00 89.31 111 ALA A C 1
ATOM 888 O O . ALA A 1 111 ? -6.296 7.346 16.031 1.00 89.31 111 ALA A O 1
ATOM 889 N N . ASP A 1 112 ? -4.643 8.737 15.419 1.00 90.44 112 ASP A N 1
ATOM 890 C CA . ASP A 1 112 ? -5.264 9.146 14.150 1.00 90.44 112 ASP A CA 1
ATOM 891 C C . ASP A 1 112 ? -5.494 7.939 13.228 1.00 90.44 112 ASP A C 1
ATOM 893 O O . ASP A 1 112 ? -6.533 7.823 12.581 1.00 90.44 112 ASP A O 1
ATOM 897 N N . LYS A 1 113 ? -4.542 6.995 13.208 1.00 90.75 113 LYS A N 1
ATOM 898 C CA . LYS A 1 113 ? -4.673 5.744 12.448 1.00 90.75 113 LYS A CA 1
ATOM 899 C C . LYS A 1 113 ? -5.755 4.836 13.018 1.00 90.75 113 LYS A C 1
ATOM 901 O O . LYS A 1 113 ? -6.477 4.221 12.243 1.00 90.75 113 LYS A O 1
ATOM 906 N N . GLN A 1 114 ? -5.863 4.740 14.343 1.00 92.38 114 GLN A N 1
ATOM 907 C CA . GLN A 1 114 ? -6.927 3.972 14.994 1.00 92.38 114 GLN A CA 1
ATOM 908 C C . GLN A 1 114 ? -8.302 4.575 14.688 1.00 92.38 114 GLN A C 1
ATOM 910 O O . GLN A 1 114 ? -9.200 3.836 14.305 1.00 92.38 114 GLN A O 1
ATOM 915 N N . ALA A 1 115 ? -8.448 5.901 14.760 1.00 91.38 115 ALA A N 1
ATOM 916 C CA . ALA A 1 115 ? -9.694 6.586 14.417 1.00 91.38 115 ALA A CA 1
ATOM 917 C C . ALA A 1 115 ? -10.087 6.364 12.947 1.00 91.38 115 ALA A C 1
ATOM 919 O O . ALA A 1 115 ? -11.211 5.961 12.659 1.00 91.38 115 ALA A O 1
ATOM 920 N N . ALA A 1 116 ? -9.138 6.526 12.019 1.00 92.12 116 ALA A N 1
ATOM 921 C CA . ALA A 1 116 ? -9.371 6.242 10.604 1.00 92.12 116 ALA A CA 1
ATOM 922 C C . ALA A 1 116 ? -9.754 4.773 10.356 1.00 92.12 116 ALA A C 1
ATOM 924 O O . ALA A 1 116 ? -10.571 4.477 9.486 1.00 92.12 116 ALA A O 1
ATOM 925 N N . LEU A 1 117 ? -9.175 3.847 11.126 1.00 92.69 117 LEU A N 1
ATOM 926 C CA . LEU A 1 117 ? -9.481 2.425 11.026 1.00 92.69 117 LEU A CA 1
ATOM 927 C C . LEU A 1 117 ? -10.894 2.108 11.529 1.00 92.69 117 LEU A C 1
ATOM 929 O O . LEU A 1 117 ? -11.580 1.299 10.912 1.00 92.69 117 LEU A O 1
ATOM 933 N N . VAL A 1 118 ? -11.346 2.767 12.599 1.00 93.25 118 VAL A N 1
ATOM 934 C CA . VAL A 1 118 ? -12.729 2.665 13.094 1.00 93.25 118 VAL A CA 1
ATOM 935 C C . VAL A 1 118 ? -13.714 3.145 12.030 1.00 93.25 118 VAL A C 1
ATOM 937 O O . VAL A 1 118 ? -14.685 2.452 11.733 1.00 93.25 118 VAL A O 1
ATOM 940 N N . GLU A 1 119 ? -13.459 4.298 11.409 1.00 92.44 119 GLU A N 1
ATOM 941 C CA . GLU A 1 119 ? -14.317 4.814 10.335 1.00 92.44 119 GLU A CA 1
ATOM 942 C C . GLU A 1 119 ? -14.360 3.869 9.130 1.00 92.44 119 GLU A C 1
ATOM 944 O O . GLU A 1 119 ? -15.439 3.573 8.611 1.00 92.44 119 GLU A O 1
ATOM 949 N N . ALA A 1 120 ? -13.201 3.353 8.710 1.00 92.00 120 ALA A N 1
ATOM 950 C CA . ALA A 1 120 ? -13.107 2.379 7.629 1.00 92.00 120 ALA A CA 1
ATOM 951 C C . ALA A 1 120 ? -13.886 1.094 7.949 1.00 92.00 120 ALA A C 1
ATOM 953 O O . ALA A 1 120 ? -14.633 0.603 7.103 1.00 92.00 120 ALA A O 1
ATOM 954 N N . LEU A 1 121 ? -13.758 0.584 9.179 1.00 92.06 121 LEU A N 1
ATOM 955 C CA . LEU A 1 121 ? -14.472 -0.600 9.644 1.00 92.06 121 LEU A CA 1
ATOM 956 C C . LEU A 1 121 ? -15.988 -0.386 9.607 1.00 92.06 121 LEU A C 1
ATOM 958 O O . LEU A 1 121 ? -16.705 -1.234 9.081 1.00 92.06 121 LEU A O 1
ATOM 962 N N . ARG A 1 122 ? -16.479 0.756 10.101 1.00 91.75 122 ARG A N 1
ATOM 963 C CA . ARG A 1 122 ? -17.915 1.080 10.077 1.00 91.75 122 ARG A CA 1
ATOM 964 C C . ARG A 1 122 ? -18.464 1.124 8.655 1.00 91.75 122 ARG A C 1
ATOM 966 O O . ARG A 1 122 ?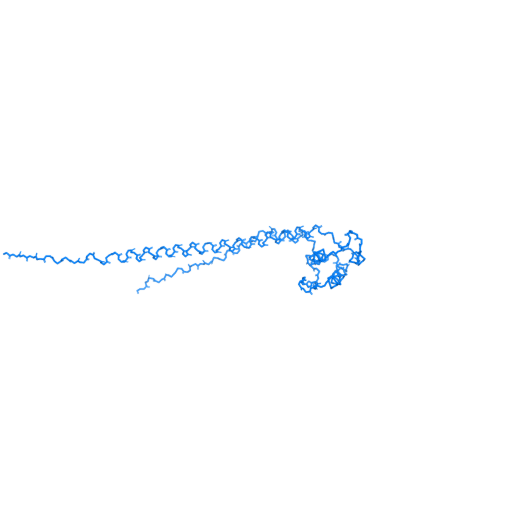 -19.503 0.531 8.389 1.00 91.75 122 ARG A O 1
ATOM 973 N N . LYS A 1 123 ? -17.756 1.776 7.728 1.00 90.31 123 LYS A N 1
ATOM 974 C CA . LYS A 1 123 ? -18.155 1.818 6.311 1.00 90.31 123 LYS A CA 1
ATOM 975 C C . LYS A 1 123 ? -18.163 0.428 5.681 1.00 90.31 123 LYS A C 1
ATOM 977 O O . LYS A 1 123 ? -19.092 0.083 4.959 1.00 90.31 123 LYS A O 1
ATOM 982 N N . PHE A 1 124 ? -17.149 -0.381 5.982 1.00 88.88 124 PHE A N 1
ATOM 983 C CA . PHE A 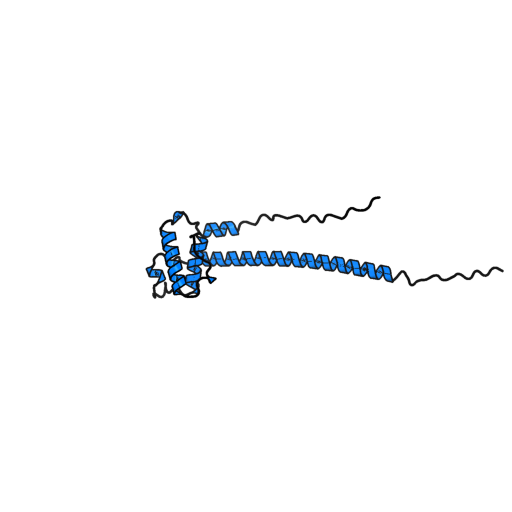1 124 ? -17.061 -1.751 5.490 1.00 88.88 124 PHE A CA 1
ATOM 984 C C . PHE A 1 124 ? -18.213 -2.628 6.002 1.00 88.88 124 PHE A C 1
ATOM 986 O O . PHE A 1 124 ? -18.784 -3.396 5.237 1.00 88.88 124 PHE A O 1
ATOM 993 N N . GLN A 1 125 ? -18.592 -2.485 7.275 1.00 88.06 125 GLN A N 1
ATOM 994 C CA . GLN A 1 125 ? -19.706 -3.222 7.881 1.00 88.06 125 GLN A CA 1
ATOM 995 C C . GLN A 1 125 ? -21.077 -2.811 7.332 1.00 88.06 125 GLN A C 1
ATOM 997 O O . GLN A 1 125 ? -21.981 -3.640 7.296 1.00 88.06 125 GLN A O 1
ATOM 1002 N N . GLN A 1 126 ? -21.243 -1.557 6.902 1.00 86.19 126 GLN A N 1
ATOM 1003 C CA . GLN A 1 126 ? -22.493 -1.093 6.291 1.00 86.19 126 GLN A CA 1
ATOM 1004 C C . GLN A 1 126 ? -22.744 -1.736 4.923 1.00 86.19 126 GLN A C 1
ATOM 1006 O O . GLN A 1 126 ? -23.893 -2.013 4.588 1.00 86.19 126 GLN A O 1
ATOM 1011 N N . PHE A 1 127 ? -21.685 -1.996 4.148 1.00 81.81 127 PHE A N 1
ATOM 1012 C CA . PHE A 1 127 ? -21.802 -2.528 2.788 1.00 81.81 127 PHE A CA 1
ATOM 1013 C C . PHE A 1 127 ? -20.729 -3.587 2.485 1.00 81.81 127 PHE A C 1
ATOM 1015 O O . PHE A 1 127 ? -19.848 -3.365 1.658 1.00 81.81 127 PHE A O 1
ATOM 1022 N N . PRO A 1 128 ? -20.766 -4.767 3.123 1.00 73.94 128 PRO A N 1
ATOM 1023 C CA . PRO A 1 128 ? -19.708 -5.762 2.956 1.00 73.94 128 PRO A CA 1
ATOM 1024 C C . PRO A 1 128 ? -19.614 -6.308 1.521 1.00 73.94 128 PRO A C 1
ATOM 1026 O O . PRO A 1 128 ? -18.519 -6.628 1.063 1.00 73.94 128 PRO A O 1
ATOM 1029 N N . GLU A 1 129 ? -20.734 -6.380 0.796 1.00 74.25 129 GLU A N 1
ATOM 1030 C CA . GLU A 1 129 ? -20.795 -6.930 -0.567 1.00 74.25 129 GLU A CA 1
ATOM 1031 C C . GLU A 1 129 ? -20.367 -5.941 -1.659 1.00 74.25 129 GLU A C 1
ATOM 1033 O O . GLU A 1 129 ? -20.017 -6.356 -2.761 1.00 74.25 129 GLU A O 1
ATOM 1038 N N . SER A 1 130 ? -20.349 -4.632 -1.378 1.00 74.94 130 SER A N 1
ATOM 1039 C CA . SER A 1 130 ? -19.989 -3.624 -2.389 1.00 74.94 130 SER A CA 1
ATOM 1040 C C . SER A 1 130 ? -18.489 -3.549 -2.668 1.00 74.94 130 SER A C 1
ATOM 1042 O O . SER A 1 130 ? -18.054 -2.832 -3.568 1.00 74.94 130 SER A O 1
ATOM 1044 N N . PHE A 1 131 ? -17.687 -4.243 -1.866 1.00 76.56 131 PHE A N 1
ATOM 1045 C CA . PHE A 1 131 ? -16.245 -4.087 -1.831 1.00 76.56 131 PHE A CA 1
ATOM 1046 C C . PHE A 1 131 ? -15.551 -5.298 -2.459 1.00 76.56 131 PHE A C 1
ATOM 1048 O O . PHE A 1 131 ? -15.734 -6.420 -1.980 1.00 76.56 131 PHE A O 1
ATOM 1055 N N . PRO A 1 132 ? -14.743 -5.111 -3.523 1.00 72.31 132 PRO A N 1
ATOM 1056 C CA . PRO A 1 132 ? -14.054 -6.215 -4.170 1.00 72.31 132 PRO A CA 1
ATOM 1057 C C . PRO A 1 132 ? -13.155 -6.968 -3.188 1.00 72.31 132 PRO A C 1
ATOM 1059 O O . PRO A 1 132 ? -12.420 -6.386 -2.384 1.00 72.31 132 PRO A O 1
ATOM 1062 N N . VAL A 1 133 ? -13.188 -8.294 -3.291 1.00 74.44 133 VAL A N 1
ATOM 1063 C CA . VAL A 1 133 ? -12.312 -9.166 -2.512 1.00 74.44 133 VAL A CA 1
ATOM 1064 C C . VAL A 1 133 ? -10.879 -9.006 -3.042 1.00 74.44 133 VAL A C 1
ATOM 1066 O O . VAL A 1 133 ? -10.689 -9.054 -4.261 1.00 74.44 133 VAL A O 1
ATOM 1069 N N . PRO A 1 134 ? -9.859 -8.800 -2.195 1.00 72.31 134 PRO A N 1
ATOM 1070 C CA . PRO A 1 134 ? -8.522 -8.456 -2.673 1.00 72.31 134 PRO A CA 1
ATOM 1071 C C . PRO A 1 134 ? -7.852 -9.507 -3.587 1.00 72.31 134 PRO A C 1
ATOM 1073 O O . PRO A 1 134 ? -6.984 -9.128 -4.373 1.00 72.31 134 PRO A O 1
ATOM 1076 N N . GLU A 1 135 ? -8.276 -10.780 -3.600 1.00 75.31 135 GLU A N 1
ATOM 1077 C CA . GLU A 1 135 ? -7.843 -11.756 -4.618 1.00 75.31 135 GLU A CA 1
ATOM 1078 C C . GLU A 1 135 ? -8.220 -11.323 -6.044 1.00 75.31 135 GLU A C 1
ATOM 1080 O O . GLU A 1 135 ? -7.435 -11.497 -6.976 1.00 75.31 135 GLU A O 1
ATOM 1085 N N . SER A 1 136 ? -9.389 -10.701 -6.222 1.00 73.62 136 SER A N 1
ATOM 1086 C CA . SER A 1 136 ? -9.825 -10.200 -7.533 1.00 73.62 136 SER A CA 1
ATOM 1087 C C . SER A 1 136 ? -8.962 -9.030 -8.024 1.00 73.62 136 SER A C 1
ATOM 1089 O O . SER A 1 136 ? -8.714 -8.895 -9.221 1.00 73.62 136 SER A O 1
ATOM 1091 N N . VAL A 1 137 ? -8.443 -8.213 -7.102 1.00 73.00 137 VAL A N 1
ATOM 1092 C CA . VAL A 1 137 ? -7.510 -7.114 -7.402 1.00 73.00 137 VAL A CA 1
ATOM 1093 C C . VAL A 1 137 ? -6.151 -7.661 -7.839 1.00 73.00 137 VAL A C 1
ATOM 1095 O O . VAL A 1 137 ? -5.552 -7.147 -8.782 1.00 73.00 137 VAL A O 1
ATOM 1098 N N . LEU A 1 138 ? -5.679 -8.732 -7.194 1.00 72.88 138 LEU A N 1
ATOM 1099 C CA . LEU A 1 138 ? -4.442 -9.411 -7.577 1.00 72.88 138 LEU A CA 1
ATOM 1100 C C . LEU A 1 138 ? -4.542 -10.011 -8.987 1.00 72.88 138 LEU A C 1
ATOM 1102 O O . LEU A 1 138 ? -3.606 -9.858 -9.768 1.00 72.88 138 LEU A O 1
ATOM 1106 N N . ALA A 1 139 ? -5.673 -10.637 -9.326 1.00 76.56 139 ALA A N 1
ATOM 1107 C CA . ALA A 1 139 ? -5.900 -11.209 -10.653 1.00 76.56 139 ALA A CA 1
ATOM 1108 C C . ALA A 1 139 ? -5.760 -10.157 -11.769 1.00 76.56 139 ALA A C 1
ATOM 1110 O O . ALA A 1 139 ? -5.022 -10.386 -12.722 1.00 76.56 139 ALA A O 1
ATOM 1111 N N . ARG A 1 140 ? -6.352 -8.967 -11.594 1.00 73.69 140 ARG A N 1
ATOM 1112 C CA . ARG A 1 140 ? -6.244 -7.856 -12.560 1.00 73.69 140 ARG A CA 1
ATOM 1113 C C . ARG A 1 140 ? -4.815 -7.354 -12.767 1.00 73.69 140 ARG A C 1
ATOM 1115 O O . ARG A 1 140 ? -4.476 -6.893 -13.845 1.00 73.69 140 ARG A O 1
ATOM 1122 N N . LEU A 1 141 ? -3.966 -7.417 -11.743 1.00 68.44 141 LEU A N 1
ATOM 1123 C CA . LEU A 1 141 ? -2.569 -6.969 -11.839 1.00 68.44 141 LEU A CA 1
ATOM 1124 C C . LEU A 1 141 ? -1.623 -8.023 -12.420 1.00 68.44 141 LEU A C 1
ATOM 1126 O O . LEU A 1 141 ? -0.495 -7.698 -12.788 1.00 68.44 141 LEU A O 1
ATOM 1130 N N . LEU A 1 142 ? -2.068 -9.278 -12.471 1.00 71.19 142 LEU A N 1
ATOM 1131 C CA . LEU A 1 142 ? -1.381 -10.369 -13.158 1.00 71.19 142 LEU A CA 1
ATOM 1132 C C . LEU A 1 142 ? -1.721 -10.418 -14.651 1.00 71.19 142 LEU A C 1
ATOM 1134 O O . LEU A 1 142 ? -1.015 -11.100 -15.393 1.00 71.19 142 LEU A O 1
ATOM 1138 N N . GLU A 1 143 ? -2.761 -9.704 -15.093 1.00 71.44 143 GLU A N 1
ATOM 1139 C CA . GLU A 1 143 ? -3.059 -9.566 -16.514 1.00 71.44 143 GLU A CA 1
ATOM 1140 C C . GLU A 1 143 ? -1.868 -8.885 -17.208 1.00 71.44 143 GLU A C 1
ATOM 1142 O O . GLU A 1 143 ? -1.414 -7.819 -16.772 1.00 71.44 143 GLU A O 1
ATOM 1147 N N . PRO A 1 144 ? -1.298 -9.501 -18.259 1.00 57.62 144 PRO A N 1
ATOM 1148 C CA . PRO A 1 144 ? -0.243 -8.860 -19.017 1.00 57.62 144 PRO A CA 1
ATOM 1149 C C . PRO A 1 144 ? -0.824 -7.588 -19.631 1.00 57.62 144 PRO A C 1
ATOM 1151 O O . PRO A 1 144 ? -1.779 -7.660 -20.402 1.00 57.62 144 PRO A O 1
ATOM 1154 N N . GLU A 1 145 ? -0.250 -6.428 -19.296 1.00 56.41 145 GLU A N 1
ATOM 1155 C CA . GLU A 1 145 ? -0.527 -5.197 -20.034 1.00 56.41 145 GLU A CA 1
ATOM 1156 C C . GLU A 1 145 ? -0.341 -5.506 -21.518 1.00 56.41 145 GLU A C 1
ATOM 1158 O O . GLU A 1 145 ? 0.768 -5.824 -21.961 1.00 56.41 145 GLU A O 1
ATOM 1163 N N . THR A 1 146 ? -1.427 -5.440 -22.285 1.00 49.41 146 THR A N 1
ATOM 1164 C CA . THR A 1 146 ? -1.334 -5.421 -23.737 1.00 49.41 146 THR A CA 1
ATOM 1165 C C . THR A 1 146 ? -0.469 -4.223 -24.078 1.00 49.41 146 THR A C 1
ATOM 1167 O O . THR A 1 146 ? -0.873 -3.083 -23.849 1.00 49.41 146 THR A O 1
ATOM 1170 N N . ALA A 1 147 ? 0.756 -4.482 -24.529 1.00 45.69 147 ALA A N 1
ATOM 1171 C CA . ALA A 1 147 ? 1.679 -3.432 -24.902 1.00 45.69 147 ALA A CA 1
ATOM 1172 C C . ALA A 1 147 ? 1.010 -2.596 -25.994 1.00 45.69 147 ALA A C 1
ATOM 1174 O O . ALA A 1 147 ? 0.890 -3.041 -27.135 1.00 45.69 147 ALA A O 1
ATOM 1175 N N . VAL A 1 148 ? 0.569 -1.387 -25.648 1.00 45.50 148 VAL A N 1
ATOM 1176 C CA . VAL A 1 148 ? 0.346 -0.347 -26.645 1.00 45.50 148 VAL A CA 1
ATOM 1177 C C . VAL A 1 148 ? 1.744 0.007 -27.129 1.00 45.50 148 VAL A C 1
ATOM 1179 O O . VAL A 1 148 ? 2.462 0.794 -26.515 1.00 45.50 148 VAL A O 1
ATOM 1182 N N . VAL A 1 149 ? 2.190 -0.703 -28.163 1.00 44.41 149 VAL A N 1
ATOM 1183 C CA . VAL A 1 149 ? 3.388 -0.345 -28.908 1.00 44.41 149 VAL A CA 1
ATOM 1184 C C . VAL A 1 149 ? 3.024 0.937 -29.643 1.00 44.41 149 VAL A C 1
ATOM 1186 O O . VAL A 1 149 ? 2.513 0.900 -30.758 1.00 44.41 149 VAL A O 1
ATOM 1189 N N . GLU A 1 150 ? 3.226 2.077 -28.985 1.00 48.31 150 GLU A N 1
ATOM 1190 C CA . GLU A 1 150 ? 3.348 3.357 -29.671 1.00 48.31 150 GLU A CA 1
ATOM 1191 C C . GLU A 1 150 ? 4.584 3.228 -30.564 1.00 48.31 150 GLU A C 1
ATOM 1193 O O . GLU A 1 150 ? 5.730 3.364 -30.125 1.00 48.31 150 GLU A O 1
ATOM 1198 N N . TYR A 1 151 ? 4.338 2.825 -31.810 1.00 39.91 151 TYR A N 1
ATOM 1199 C CA . TYR A 1 151 ? 5.291 2.929 -32.897 1.00 39.91 151 TYR A CA 1
ATOM 1200 C C . TYR A 1 151 ? 5.615 4.416 -33.028 1.00 39.91 151 TYR A C 1
ATOM 1202 O O . TYR A 1 151 ? 4.857 5.180 -33.619 1.00 39.91 151 TYR A O 1
ATOM 1210 N N . TRP A 1 152 ? 6.737 4.833 -32.447 1.00 51.72 152 TRP A N 1
ATOM 1211 C CA . TRP A 1 152 ? 7.408 6.043 -32.889 1.00 51.72 152 TRP A CA 1
ATOM 1212 C C . TRP A 1 152 ? 7.917 5.714 -34.287 1.00 51.72 152 TRP A C 1
ATOM 1214 O O . TRP A 1 152 ? 8.969 5.095 -34.437 1.00 51.72 152 TRP A O 1
ATOM 1224 N N . ALA A 1 153 ? 7.092 5.988 -35.298 1.00 49.19 153 ALA A N 1
ATOM 1225 C CA . ALA A 1 153 ? 7.557 6.015 -36.667 1.00 49.19 153 ALA A CA 1
ATOM 1226 C C . ALA A 1 153 ? 8.628 7.105 -36.710 1.00 49.19 153 ALA A C 1
ATOM 1228 O O . ALA A 1 153 ? 8.322 8.283 -36.536 1.00 49.19 153 ALA A O 1
ATOM 1229 N N . ASP A 1 154 ? 9.888 6.693 -36.835 1.00 49.72 154 ASP A N 1
ATOM 1230 C CA . ASP A 1 154 ? 10.931 7.586 -37.310 1.00 49.72 154 ASP A CA 1
ATOM 1231 C C . ASP A 1 154 ? 10.463 8.013 -38.710 1.00 49.72 154 ASP A C 1
ATOM 1233 O O . ASP A 1 154 ? 10.537 7.230 -39.658 1.00 49.72 154 ASP A O 1
ATOM 1237 N N . GLU A 1 155 ? 9.856 9.198 -38.815 1.00 48.50 155 GLU A N 1
ATOM 1238 C CA . GLU A 1 155 ? 9.637 9.862 -40.096 1.00 48.50 155 GLU A CA 1
ATOM 1239 C C . GLU A 1 155 ? 11.033 10.072 -40.691 1.00 48.50 155 GLU A C 1
ATOM 1241 O O . GLU A 1 155 ? 11.791 10.948 -40.275 1.00 48.50 155 GLU A O 1
ATOM 1246 N N . GLU A 1 156 ? 11.429 9.159 -41.580 1.00 47.62 156 GLU A N 1
ATOM 1247 C CA . GLU A 1 156 ? 12.589 9.335 -42.436 1.00 47.62 156 GLU A CA 1
ATOM 1248 C C . GLU A 1 156 ? 12.358 10.615 -43.245 1.00 47.62 156 GLU A C 1
ATOM 1250 O O . GLU A 1 156 ? 11.406 10.694 -44.022 1.00 47.62 156 GLU A O 1
ATOM 1255 N N . ASP A 1 157 ? 13.225 11.610 -43.042 1.00 51.50 157 ASP A N 1
ATOM 1256 C CA . ASP A 1 157 ? 13.3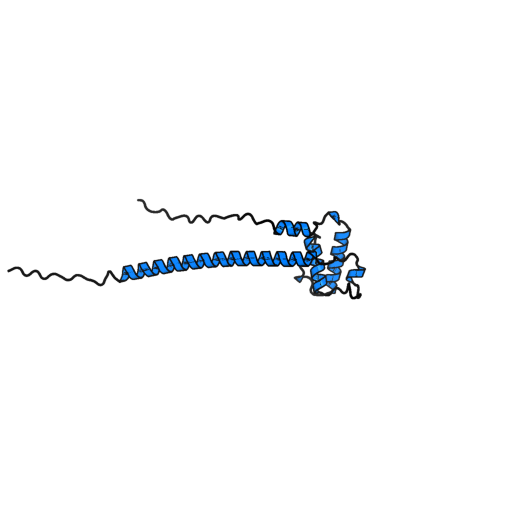66 12.786 -43.901 1.00 51.50 157 ASP A CA 1
ATOM 1257 C C . ASP A 1 157 ? 13.624 12.319 -45.349 1.00 51.50 157 ASP A C 1
ATOM 1259 O O . ASP A 1 157 ? 14.766 12.138 -45.783 1.00 51.50 157 ASP A O 1
ATOM 1263 N N . ILE A 1 158 ? 12.551 12.096 -46.108 1.00 50.72 158 ILE A N 1
ATOM 1264 C CA . ILE A 1 158 ? 12.574 11.994 -47.565 1.00 50.72 158 ILE A CA 1
ATOM 1265 C C . ILE A 1 158 ? 12.509 13.429 -48.096 1.00 50.72 158 ILE A C 1
ATOM 1267 O O . ILE A 1 158 ? 11.451 13.921 -48.468 1.00 50.72 158 ILE A O 1
ATOM 1271 N N . GLU A 1 159 ? 13.654 14.104 -48.148 1.00 48.72 159 GLU A N 1
ATOM 1272 C CA . GLU A 1 159 ? 13.850 15.260 -49.030 1.00 48.72 159 GLU A CA 1
ATOM 1273 C C . GLU A 1 159 ? 15.094 15.022 -49.890 1.00 48.72 159 GLU A C 1
ATOM 1275 O O . GLU A 1 159 ? 16.204 15.436 -49.568 1.00 48.72 159 GLU A O 1
ATOM 1280 N N . MET A 1 160 ? 14.898 14.309 -51.001 1.00 54.09 160 MET A N 1
ATOM 1281 C CA . MET A 1 160 ? 15.800 14.295 -52.157 1.00 54.09 160 MET A CA 1
ATOM 1282 C C . MET A 1 160 ? 14.953 14.182 -53.433 1.00 54.09 160 MET A C 1
ATOM 1284 O O . MET A 1 160 ? 14.670 13.068 -53.872 1.00 54.09 160 MET A O 1
ATOM 1288 N N . ALA A 1 161 ? 14.535 15.332 -53.969 1.00 41.00 161 ALA A N 1
ATOM 1289 C CA . ALA A 1 161 ? 14.179 15.656 -55.367 1.00 41.00 161 ALA A CA 1
ATOM 1290 C C . ALA A 1 161 ? 13.351 16.961 -55.303 1.00 41.00 161 ALA A C 1
ATOM 1292 O O . ALA A 1 161 ? 12.361 16.999 -54.581 1.00 41.00 161 ALA A O 1
ATOM 1293 N N . ASP A 1 162 ? 13.744 18.092 -55.889 1.00 40.25 162 ASP A N 1
ATOM 1294 C CA . ASP A 1 162 ? 14.318 18.303 -57.226 1.00 40.25 162 ASP A CA 1
ATOM 1295 C C . ASP A 1 162 ? 15.515 19.275 -57.261 1.00 40.25 162 ASP A C 1
ATOM 1297 O O . ASP A 1 162 ? 15.528 20.260 -56.485 1.00 40.25 162 ASP A O 1
#

Organism: Mycena rosella (NCBI:txid1033263)

Sequence (162 aa):
MFGMAEVGISSKMCRGAARSHGLERKRKTALAEFRVKLADMRKQKEKAKREKALADLRRLLQVVLVRSEAEIYSTALEWNLTIPKLHDQLNVFRLRGVPDIKANSNYSKKADKQAALVEALRKFQQFPESFPVPESVLARLLEPETAVVEYWADEEDIEMAD

pLDDT: mean 75.77, std 17.07, range [35.84, 93.25]

Foldseek 3Di:
DDDDDDDPDDPPPPPPVVVVVVVVVVVVVVVVVVVVVVVVVVVVVVVVVLVVVLVLLVVLLPQDADQDLCLLPDPPPVSNQDLVSLLSNLVNLVLQVQPPSDHPVVDPDSVSSSVSSVVSNVSCVVCVPVTDDSVVVSVVSPPPPPPPPPPPPPPPPPDDDD